Protein AF-A0A8H7G7Z8-F1 (afdb_monomer)

Secondary structure (DSSP, 8-state):
-PPP-TTS--S-TTS-S---HHIIIII-GGGGGGHHHHHHH-TT--HHHHHHSHHHHHHHHHHHHHH-TTSTTSSPPPPPPPPPGGGS--------------

Structure (mmCIF, N/CA/C/O backbone):
data_AF-A0A8H7G7Z8-F1
#
_entry.id   AF-A0A8H7G7Z8-F1
#
loop_
_atom_site.group_PDB
_atom_site.id
_atom_site.type_symbol
_atom_site.label_atom_id
_atom_site.label_alt_id
_atom_site.label_comp_id
_atom_site.label_asym_id
_atom_site.label_entity_id
_atom_site.label_seq_id
_atom_site.pdbx_PDB_ins_code
_atom_site.Cartn_x
_atom_site.Cartn_y
_atom_site.Cartn_z
_atom_site.occupancy
_atom_site.B_iso_or_equiv
_atom_site.auth_seq_id
_atom_site.auth_comp_id
_atom_site.auth_asym_id
_atom_site.auth_atom_id
_atom_site.pdbx_PDB_mod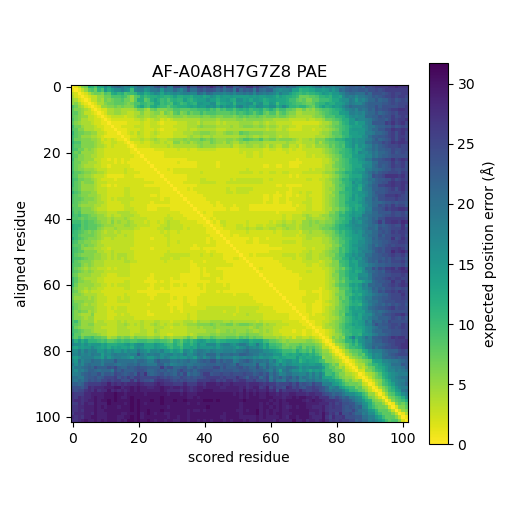el_num
ATOM 1 N N . MET A 1 1 ? 22.554 -2.781 0.504 1.00 48.03 1 MET A N 1
ATOM 2 C CA . MET A 1 1 ? 21.320 -2.039 0.142 1.00 48.03 1 MET A CA 1
ATOM 3 C C . MET A 1 1 ? 21.047 -2.262 -1.338 1.00 48.03 1 MET A C 1
ATOM 5 O O . MET A 1 1 ? 22.023 -2.423 -2.061 1.00 48.03 1 MET A O 1
ATOM 9 N N . PRO A 1 2 ? 19.788 -2.336 -1.803 1.00 62.31 2 PRO A N 1
ATOM 10 C CA . PRO A 1 2 ? 19.521 -2.466 -3.234 1.00 62.31 2 PRO A CA 1
ATOM 11 C C . PRO A 1 2 ? 20.020 -1.214 -3.969 1.00 62.31 2 PRO A C 1
ATOM 13 O O . PRO A 1 2 ? 19.723 -0.096 -3.555 1.00 62.31 2 PRO A O 1
ATOM 16 N N . GLN A 1 3 ? 20.807 -1.412 -5.025 1.00 78.56 3 GLN A N 1
ATOM 17 C CA . GLN A 1 3 ? 21.314 -0.338 -5.877 1.00 78.56 3 GLN A CA 1
ATOM 18 C C . GLN A 1 3 ? 20.281 -0.019 -6.961 1.00 78.56 3 GLN A C 1
ATOM 20 O O . GLN A 1 3 ? 19.685 -0.934 -7.531 1.00 78.56 3 GLN A O 1
ATOM 25 N N . PHE A 1 4 ? 20.044 1.270 -7.213 1.00 79.25 4 PHE A N 1
ATOM 26 C CA . PHE A 1 4 ? 19.173 1.713 -8.300 1.00 79.25 4 PHE A CA 1
ATOM 27 C C . PHE A 1 4 ? 19.826 1.391 -9.650 1.00 79.25 4 PHE A C 1
ATOM 29 O O . PHE A 1 4 ? 20.990 1.736 -9.863 1.00 79.25 4 PHE A O 1
ATOM 36 N N . VAL A 1 5 ? 19.082 0.738 -10.544 1.00 83.62 5 VAL A N 1
ATOM 37 C CA . VAL A 1 5 ? 19.517 0.389 -11.903 1.00 83.62 5 VAL A CA 1
ATOM 38 C C . VAL A 1 5 ? 18.610 1.140 -12.888 1.00 83.62 5 VAL A C 1
ATOM 40 O O . VAL A 1 5 ? 17.432 0.802 -12.973 1.00 83.62 5 VAL A O 1
ATOM 43 N N . PRO A 1 6 ? 19.109 2.164 -13.608 1.00 83.00 6 PRO A N 1
ATOM 44 C CA . PRO A 1 6 ? 18.281 3.014 -14.473 1.00 83.00 6 PRO A CA 1
ATOM 45 C C . PRO A 1 6 ? 17.534 2.272 -15.590 1.00 83.00 6 PRO A C 1
ATOM 47 O O . PRO A 1 6 ? 16.441 2.685 -15.961 1.00 83.00 6 PRO A O 1
ATOM 50 N N . ASP A 1 7 ? 18.112 1.185 -16.105 1.00 85.69 7 ASP A N 1
ATOM 51 C CA . ASP A 1 7 ? 17.522 0.339 -17.152 1.00 85.69 7 ASP A CA 1
ATOM 52 C C . ASP A 1 7 ? 16.554 -0.731 -16.608 1.00 85.69 7 ASP A C 1
ATOM 54 O O . ASP A 1 7 ? 16.009 -1.527 -17.375 1.00 85.69 7 ASP A O 1
ATOM 58 N N . GLU A 1 8 ? 16.343 -0.802 -15.288 1.00 84.31 8 GLU A N 1
ATOM 59 C CA . GLU A 1 8 ? 15.377 -1.736 -14.706 1.00 84.31 8 GLU A CA 1
ATOM 60 C C . GLU A 1 8 ? 13.953 -1.306 -15.079 1.00 84.31 8 GLU A C 1
ATOM 62 O O . GLU A 1 8 ? 13.583 -0.134 -14.997 1.00 84.31 8 GLU A O 1
ATOM 67 N N . ASN A 1 9 ? 13.150 -2.272 -15.525 1.00 84.56 9 ASN A N 1
ATOM 68 C CA . ASN A 1 9 ? 11.794 -2.006 -15.978 1.00 84.56 9 ASN A CA 1
ATOM 69 C C . ASN A 1 9 ? 10.926 -1.510 -14.795 1.00 84.56 9 ASN A C 1
ATOM 71 O O . ASN A 1 9 ? 10.856 -2.154 -13.746 1.00 84.56 9 ASN A O 1
ATOM 75 N N . VAL A 1 10 ? 10.276 -0.356 -14.981 1.00 85.50 10 VAL A N 1
ATOM 76 C CA . VAL A 1 10 ? 9.417 0.317 -13.988 1.00 85.50 10 VAL A CA 1
ATOM 77 C C . VAL A 1 10 ? 7.947 -0.121 -14.035 1.00 85.50 10 VAL A C 1
ATOM 79 O O . VAL A 1 10 ? 7.169 0.216 -13.133 1.00 85.50 10 VAL A O 1
ATOM 82 N N . ASP A 1 11 ? 7.575 -0.881 -15.062 1.00 90.31 11 ASP A N 1
ATOM 83 C CA . ASP A 1 11 ? 6.259 -1.466 -15.252 1.00 90.31 11 ASP A CA 1
ATOM 84 C C . ASP A 1 11 ? 5.930 -2.400 -14.084 1.00 90.31 11 ASP A C 1
ATOM 86 O O . ASP A 1 11 ? 6.771 -3.078 -13.478 1.00 90.31 11 ASP A O 1
ATOM 90 N N . CYS A 1 12 ? 4.650 -2.468 -13.750 1.00 90.75 12 CYS A N 1
ATOM 91 C CA . CYS A 1 12 ? 4.153 -3.491 -12.862 1.00 90.75 12 CYS A CA 1
ATOM 92 C C . CYS A 1 12 ? 4.107 -4.834 -13.600 1.00 90.75 12 CYS A C 1
ATOM 94 O O . CYS A 1 12 ? 3.550 -4.909 -14.694 1.00 90.75 12 CYS A O 1
ATOM 96 N N . PRO A 1 13 ? 4.523 -5.945 -12.969 1.00 90.31 13 PRO A N 1
ATOM 97 C CA . PRO A 1 13 ? 4.346 -7.285 -13.533 1.00 90.31 13 PRO A CA 1
ATOM 98 C C . PRO A 1 13 ? 2.890 -7.676 -13.828 1.00 90.31 13 PRO A C 1
ATOM 100 O O . PRO A 1 13 ? 2.653 -8.700 -14.461 1.00 90.31 13 PRO A O 1
ATOM 103 N N . CYS A 1 14 ? 1.906 -6.898 -13.362 1.00 92.12 14 CYS A N 1
ATOM 104 C CA . CYS A 1 14 ? 0.507 -7.074 -13.747 1.00 92.12 14 CYS A CA 1
ATOM 105 C C . CYS A 1 14 ? 0.149 -6.469 -15.122 1.00 92.12 14 CYS A C 1
ATOM 107 O O . CYS A 1 14 ? -0.972 -6.675 -15.579 1.00 92.12 14 CYS A O 1
ATOM 109 N N . GLY A 1 15 ? 1.076 -5.757 -15.774 1.00 92.19 15 GLY A N 1
ATOM 110 C CA . GLY A 1 15 ? 0.903 -5.124 -17.086 1.00 92.19 15 GLY A CA 1
ATOM 111 C C . GLY A 1 15 ? 0.688 -3.606 -17.056 1.00 92.19 15 GLY A C 1
ATOM 112 O O . GLY A 1 15 ? 0.594 -3.000 -18.117 1.00 92.19 15 GLY A O 1
ATOM 113 N N . GLU A 1 16 ? 0.610 -2.989 -15.875 1.00 93.06 16 GLU A N 1
ATOM 114 C CA . GLU A 1 16 ? 0.527 -1.528 -15.734 1.00 93.06 16 GLU A CA 1
ATOM 115 C C . GLU A 1 16 ? 1.885 -0.869 -16.004 1.00 93.06 16 GLU A C 1
ATOM 117 O O . GLU A 1 16 ? 2.906 -1.387 -15.564 1.00 93.06 16 GLU A O 1
ATOM 122 N N . ALA A 1 17 ? 1.913 0.297 -16.651 1.00 90.88 17 ALA A N 1
ATOM 123 C CA . ALA A 1 17 ? 3.170 0.952 -17.040 1.00 90.88 17 ALA A CA 1
ATOM 124 C C . ALA A 1 17 ? 3.987 1.501 -15.854 1.00 90.88 17 ALA A C 1
ATOM 126 O O . ALA A 1 17 ? 5.181 1.749 -15.969 1.00 90.88 17 ALA A O 1
ATOM 127 N N . LEU A 1 18 ? 3.353 1.744 -14.703 1.00 88.25 18 LEU A N 1
ATOM 128 C CA . LEU A 1 18 ? 4.036 2.279 -13.526 1.00 88.25 18 LEU A CA 1
ATOM 129 C C . LEU A 1 18 ? 3.512 1.654 -12.239 1.00 88.25 18 LEU A C 1
ATOM 131 O O . LEU A 1 18 ? 2.310 1.618 -11.972 1.00 88.25 18 LEU A O 1
ATOM 135 N N . GLN A 1 19 ? 4.439 1.255 -11.373 1.00 88.06 19 GLN A N 1
ATOM 136 C CA . GLN A 1 19 ? 4.133 0.828 -10.009 1.00 88.06 19 GLN A CA 1
ATOM 137 C C . GLN A 1 19 ? 3.920 2.035 -9.083 1.00 88.06 19 GLN A C 1
ATOM 139 O O . GLN A 1 19 ? 4.761 2.366 -8.246 1.00 88.06 19 GLN A O 1
ATOM 144 N N . THR A 1 20 ? 2.786 2.721 -9.223 1.00 92.88 20 THR A N 1
ATOM 145 C CA . THR A 1 20 ? 2.427 3.820 -8.314 1.00 92.88 20 THR A CA 1
ATOM 146 C C . THR A 1 20 ? 1.873 3.286 -6.993 1.00 92.88 20 THR A C 1
ATOM 148 O O . THR A 1 20 ? 1.325 2.186 -6.920 1.00 92.88 20 THR A O 1
ATOM 151 N N . ARG A 1 21 ? 1.968 4.082 -5.921 1.00 94.56 21 ARG A N 1
ATOM 152 C CA . ARG A 1 21 ? 1.384 3.706 -4.623 1.00 94.56 21 ARG A CA 1
ATOM 153 C C . ARG A 1 21 ? -0.125 3.472 -4.715 1.00 94.56 21 ARG A C 1
ATOM 155 O O . ARG A 1 21 ? -0.627 2.551 -4.086 1.00 94.56 21 ARG A O 1
ATOM 162 N N . GLU A 1 22 ? -0.820 4.299 -5.487 1.00 95.12 22 GLU A N 1
ATOM 163 C CA . GLU A 1 22 ? -2.256 4.164 -5.729 1.00 95.12 22 GLU A CA 1
ATOM 164 C C . GLU A 1 22 ? -2.570 2.847 -6.433 1.00 95.12 22 GLU A C 1
ATOM 166 O O . GLU A 1 22 ? -3.315 2.040 -5.888 1.00 95.12 22 GLU A O 1
ATOM 171 N N . HIS A 1 23 ? -1.886 2.559 -7.544 1.00 95.75 23 HIS A N 1
ATOM 172 C CA . HIS A 1 23 ? -2.051 1.298 -8.254 1.00 95.75 23 HIS A CA 1
ATOM 173 C C . HIS A 1 23 ? -1.811 0.097 -7.330 1.00 95.75 23 HIS A C 1
ATOM 175 O O . HIS A 1 23 ? -2.653 -0.789 -7.230 1.00 95.75 23 HIS A O 1
ATOM 181 N N . ILE A 1 24 ? -0.680 0.057 -6.620 1.00 96.00 24 ILE A N 1
ATOM 182 C CA . ILE A 1 24 ? -0.290 -1.098 -5.797 1.00 96.00 24 ILE A CA 1
ATOM 183 C C . ILE A 1 24 ? -1.290 -1.361 -4.662 1.00 96.00 24 ILE A C 1
ATOM 185 O O . ILE A 1 24 ? -1.603 -2.523 -4.390 1.00 96.00 24 ILE A O 1
ATOM 189 N N . LEU A 1 25 ? -1.800 -0.307 -4.016 1.00 96.31 25 LEU A N 1
ATOM 190 C CA . LEU A 1 25 ? -2.714 -0.429 -2.877 1.00 96.31 25 LEU A CA 1
ATOM 191 C C . LEU A 1 25 ? -4.176 -0.638 -3.307 1.00 96.31 25 LEU A C 1
ATOM 193 O O . LEU A 1 25 ? -4.880 -1.443 -2.692 1.00 96.31 25 LEU A O 1
ATOM 197 N N . CYS A 1 26 ? -4.627 0.038 -4.366 1.00 95.81 26 CYS A N 1
ATOM 198 C CA . CYS A 1 26 ? -6.045 0.121 -4.720 1.00 95.81 26 CYS A CA 1
ATOM 199 C C . CYS A 1 26 ? -6.447 -0.795 -5.882 1.00 95.81 26 CYS A C 1
ATOM 201 O O . CYS A 1 26 ? -7.536 -1.370 -5.838 1.00 95.81 26 CYS A O 1
ATOM 2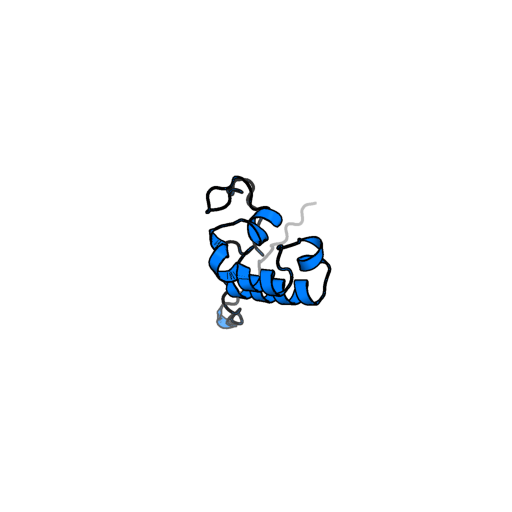03 N N . ASP A 1 27 ? -5.567 -1.011 -6.869 1.00 95.25 27 ASP A N 1
ATOM 204 C CA . ASP A 1 27 ? -5.971 -1.543 -8.183 1.00 95.25 27 ASP A CA 1
ATOM 205 C C . ASP A 1 27 ? -5.259 -2.838 -8.576 1.00 95.25 27 ASP A C 1
ATOM 207 O O . ASP A 1 27 ? -5.895 -3.771 -9.072 1.00 95.25 27 ASP A O 1
ATOM 211 N N . CYS A 1 28 ? -3.976 -2.975 -8.241 1.00 96.50 28 CYS A N 1
ATOM 212 C CA . CYS A 1 28 ? -3.083 -4.025 -8.717 1.00 96.50 28 CYS A CA 1
ATOM 213 C C . CYS A 1 28 ? -3.637 -5.443 -8.466 1.00 96.50 28 CYS A C 1
ATOM 215 O O . CYS A 1 28 ? -3.707 -5.879 -7.306 1.00 96.50 28 CYS A O 1
ATOM 217 N N . PRO A 1 29 ? -3.985 -6.207 -9.523 1.00 96.25 29 PRO A N 1
ATOM 218 C CA . PRO A 1 29 ? -4.564 -7.547 -9.390 1.00 96.25 29 PRO A CA 1
ATOM 219 C C . PRO A 1 29 ? -3.667 -8.516 -8.622 1.00 96.25 29 PRO A C 1
ATOM 221 O O . PRO A 1 29 ? -4.151 -9.391 -7.909 1.00 96.25 29 PRO A O 1
ATOM 224 N N . ARG A 1 30 ? -2.347 -8.319 -8.710 1.00 95.06 30 ARG A N 1
ATOM 225 C CA . ARG A 1 30 ? -1.341 -9.127 -8.015 1.00 95.06 30 ARG A CA 1
ATOM 226 C C . ARG A 1 30 ? -1.537 -9.144 -6.496 1.00 95.06 30 ARG A C 1
ATOM 228 O O . ARG A 1 30 ? -1.263 -10.155 -5.856 1.00 95.06 30 ARG A O 1
ATOM 235 N N . TYR A 1 31 ? -2.023 -8.043 -5.925 1.00 95.94 31 TYR A N 1
ATOM 236 C CA . TYR A 1 31 ? -2.205 -7.889 -4.480 1.00 95.94 31 TYR A CA 1
ATOM 237 C C . TYR A 1 31 ? -3.672 -7.950 -4.041 1.00 95.94 31 TYR A C 1
ATOM 239 O O . TYR A 1 31 ? -3.963 -7.828 -2.851 1.00 95.94 31 TYR A O 1
ATOM 247 N N . GLN A 1 32 ? -4.594 -8.215 -4.973 1.00 96.12 32 GLN A N 1
ATOM 248 C CA . GLN A 1 32 ? -6.022 -8.381 -4.699 1.00 96.12 32 GLN A CA 1
ATOM 249 C C . GLN A 1 32 ? -6.328 -9.372 -3.555 1.00 96.12 32 GLN A C 1
ATOM 251 O O . GLN A 1 32 ? -7.161 -9.018 -2.717 1.00 96.12 32 GLN A O 1
ATOM 256 N N . PRO A 1 33 ? -5.630 -10.521 -3.404 1.00 96.75 33 PRO A N 1
ATOM 257 C CA . PRO A 1 33 ? -5.903 -11.456 -2.306 1.00 96.75 33 PRO A CA 1
ATOM 258 C C . PRO A 1 33 ? -5.709 -10.859 -0.904 1.00 96.75 33 PRO A C 1
ATOM 260 O O . PRO A 1 33 ? -6.359 -11.284 0.047 1.00 96.75 33 PRO A O 1
ATOM 263 N N . HIS A 1 34 ? -4.849 -9.846 -0.770 1.00 97.12 34 HIS A N 1
ATOM 264 C CA . HIS A 1 34 ? -4.493 -9.218 0.506 1.00 97.12 34 HIS A CA 1
ATOM 265 C C . HIS A 1 34 ? -5.207 -7.879 0.726 1.00 97.12 34 HIS A C 1
ATOM 267 O O . HIS A 1 34 ? -5.136 -7.310 1.810 1.00 97.12 34 HIS A O 1
ATOM 273 N N . ARG A 1 35 ? -5.923 -7.366 -0.284 1.00 96.69 35 ARG A N 1
ATOM 274 C CA . ARG A 1 35 ? -6.547 -6.034 -0.252 1.00 96.69 35 ARG A CA 1
ATOM 275 C C . ARG A 1 35 ? -7.628 -5.896 0.822 1.00 96.69 35 ARG A C 1
ATOM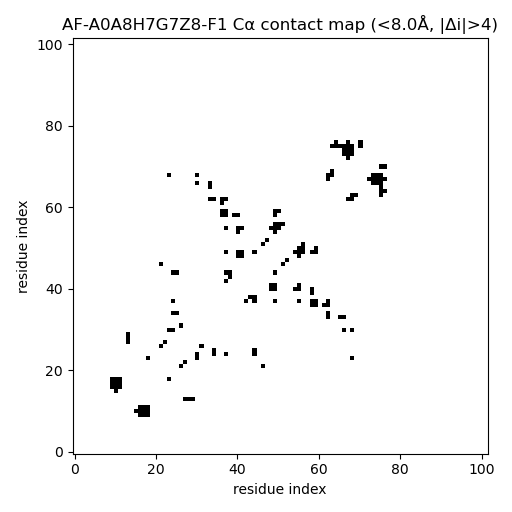 277 O O . ARG A 1 35 ? -7.883 -4.787 1.282 1.00 96.69 35 ARG A O 1
ATOM 284 N N . HIS A 1 36 ? -8.216 -7.011 1.256 1.00 97.56 36 HIS A N 1
ATOM 285 C CA . HIS A 1 36 ? -9.200 -7.023 2.337 1.00 97.56 36 HIS A CA 1
ATOM 286 C C . HIS A 1 36 ? -8.657 -6.390 3.633 1.00 97.56 36 HIS A C 1
ATOM 288 O O . HIS A 1 36 ? -9.380 -5.640 4.282 1.00 97.56 36 HIS A O 1
ATOM 294 N N . ILE A 1 37 ? -7.361 -6.577 3.922 1.00 98.19 37 ILE A N 1
ATOM 295 C CA . ILE A 1 37 ? -6.658 -5.983 5.073 1.00 98.19 37 ILE A CA 1
ATOM 296 C C . ILE A 1 37 ? -6.770 -4.450 5.045 1.00 98.19 37 ILE A C 1
ATOM 298 O O . ILE A 1 37 ? -7.088 -3.814 6.047 1.00 98.19 37 ILE A O 1
ATOM 302 N N . LEU A 1 38 ? -6.564 -3.844 3.871 1.00 97.56 38 LEU A N 1
ATOM 303 C CA . LEU A 1 38 ? -6.696 -2.397 3.694 1.00 97.56 38 LEU A CA 1
ATOM 304 C C . LEU A 1 38 ? -8.164 -1.957 3.756 1.00 97.56 38 LEU A C 1
ATOM 306 O O . LEU A 1 38 ? -8.462 -0.918 4.346 1.00 97.56 38 LEU A O 1
ATOM 310 N N . SER A 1 39 ? -9.082 -2.754 3.195 1.00 95.88 39 SER A N 1
ATOM 311 C CA . SER A 1 39 ? -10.514 -2.427 3.197 1.00 95.88 39 SER A CA 1
ATOM 312 C C . SER A 1 39 ? -11.152 -2.468 4.589 1.00 95.88 39 SER A C 1
ATOM 314 O O . SER A 1 39 ? -12.106 -1.736 4.849 1.00 95.88 39 SER A O 1
ATOM 316 N N . ASP A 1 40 ? -10.596 -3.266 5.505 1.00 95.25 40 ASP A N 1
ATOM 317 C CA . ASP A 1 40 ? -11.017 -3.297 6.908 1.00 95.25 40 ASP A CA 1
ATOM 318 C C . ASP A 1 40 ? -10.664 -1.990 7.633 1.00 95.25 40 ASP A C 1
ATOM 320 O O . ASP A 1 40 ? -11.383 -1.554 8.542 1.00 95.25 40 ASP A O 1
ATOM 324 N N . ALA A 1 41 ? -9.578 -1.328 7.217 1.00 95.31 41 ALA A N 1
ATOM 325 C CA . ALA A 1 41 ? -9.214 0.002 7.688 1.00 95.31 41 ALA A CA 1
ATOM 326 C C . ALA A 1 41 ? -10.028 1.104 7.005 1.00 95.31 41 ALA A C 1
ATOM 328 O O . ALA A 1 41 ? -10.631 1.896 7.727 1.00 95.31 41 ALA A O 1
ATOM 329 N N . SER A 1 42 ? -10.075 1.105 5.668 1.00 95.94 42 SER A N 1
ATOM 330 C CA . SER A 1 42 ? -10.793 2.067 4.823 1.00 95.94 42 SER A CA 1
ATOM 331 C C . SER A 1 42 ? -11.529 1.335 3.704 1.00 95.94 42 SER A C 1
ATOM 333 O O . SER A 1 42 ? -10.910 0.851 2.756 1.00 95.94 42 SER A O 1
ATOM 335 N N . ARG A 1 43 ? -12.861 1.271 3.784 1.00 94.31 43 ARG A N 1
ATOM 336 C CA . ARG A 1 43 ? -13.689 0.472 2.862 1.00 94.31 43 ARG A CA 1
ATOM 337 C C . ARG A 1 43 ? -13.545 0.884 1.396 1.00 94.31 43 ARG A C 1
ATOM 339 O O . ARG A 1 43 ? -13.589 0.022 0.523 1.00 94.31 43 ARG A O 1
ATOM 346 N N . ASP A 1 44 ? -13.330 2.173 1.157 1.00 94.56 44 ASP A N 1
ATOM 347 C CA . ASP A 1 44 ? -13.160 2.751 -0.180 1.00 94.56 44 ASP A CA 1
ATOM 348 C C . ASP A 1 44 ? -11.682 2.831 -0.603 1.00 94.56 44 ASP A C 1
ATOM 350 O O . ASP A 1 44 ? -11.363 3.422 -1.630 1.00 94.56 44 ASP A O 1
ATOM 354 N N . LEU A 1 45 ? -10.773 2.252 0.194 1.00 95.62 45 LEU A N 1
ATOM 355 C CA . LEU A 1 45 ? -9.323 2.264 -0.023 1.00 95.62 45 LEU A CA 1
ATOM 356 C C . LEU A 1 45 ? -8.752 3.681 -0.179 1.00 95.62 45 LEU A C 1
ATOM 358 O O . LEU A 1 45 ? -7.840 3.940 -0.964 1.00 95.62 45 LEU A O 1
ATOM 362 N N . SER A 1 46 ? -9.286 4.616 0.605 1.00 96.31 46 SER A N 1
ATOM 363 C CA . SER A 1 46 ? -8.874 6.015 0.583 1.00 96.31 46 SER A CA 1
ATOM 364 C C . SER A 1 46 ? -7.416 6.146 1.026 1.00 96.31 46 SER A C 1
ATOM 366 O O . SER A 1 46 ? -7.083 5.901 2.187 1.00 96.31 46 SER A O 1
ATOM 368 N N . LEU A 1 47 ? -6.531 6.577 0.121 1.00 96.31 47 LEU A N 1
ATOM 369 C CA . LEU A 1 47 ? -5.116 6.802 0.442 1.00 96.31 47 LEU A CA 1
ATOM 370 C C . LEU A 1 47 ? -4.913 7.766 1.625 1.00 96.31 47 LEU A C 1
ATOM 372 O O . LEU A 1 47 ? -4.093 7.448 2.487 1.00 96.31 47 LEU A O 1
ATOM 376 N N . PRO A 1 48 ? -5.632 8.903 1.734 1.00 97.06 48 PRO A N 1
ATOM 377 C CA . PRO A 1 48 ? -5.552 9.752 2.920 1.00 97.06 48 PRO A CA 1
ATOM 378 C C . PRO A 1 48 ? -5.892 9.026 4.225 1.00 97.06 48 PRO A C 1
ATOM 380 O O . PRO A 1 48 ? -5.289 9.314 5.253 1.00 97.06 48 PRO A O 1
ATOM 383 N N . GLU A 1 49 ? -6.829 8.079 4.206 1.00 97.06 49 GLU A N 1
ATOM 384 C CA . GLU A 1 49 ? -7.226 7.338 5.404 1.00 97.06 49 GLU A CA 1
ATOM 385 C C . GLU A 1 49 ? -6.223 6.230 5.741 1.00 97.06 49 GLU A C 1
ATOM 387 O O . GLU A 1 49 ? -5.773 6.131 6.886 1.00 97.06 49 GLU A O 1
ATOM 392 N N . ILE A 1 50 ? -5.814 5.448 4.734 1.00 97.62 50 ILE A N 1
ATOM 393 C CA . ILE A 1 50 ? -4.817 4.376 4.870 1.00 97.62 50 ILE A CA 1
ATOM 394 C C . ILE A 1 50 ? -3.481 4.948 5.361 1.00 97.62 50 ILE A C 1
ATOM 396 O O . ILE A 1 50 ? -2.830 4.365 6.218 1.00 97.62 50 ILE A O 1
ATOM 400 N N . LEU A 1 51 ? -3.066 6.103 4.842 1.00 96.44 51 LEU A N 1
ATOM 401 C CA . LEU A 1 51 ? -1.746 6.672 5.124 1.00 96.44 51 LEU A CA 1
ATOM 402 C C . LEU A 1 51 ? -1.758 7.730 6.228 1.00 96.44 51 LEU A C 1
ATOM 404 O O . LEU A 1 51 ? -0.702 8.054 6.766 1.00 96.44 51 LEU A O 1
ATOM 408 N N . GLY A 1 52 ? -2.923 8.298 6.539 1.00 96.31 52 GLY A N 1
ATOM 409 C CA . GLY A 1 52 ? -3.063 9.409 7.480 1.00 96.31 52 GLY A CA 1
ATOM 410 C C . G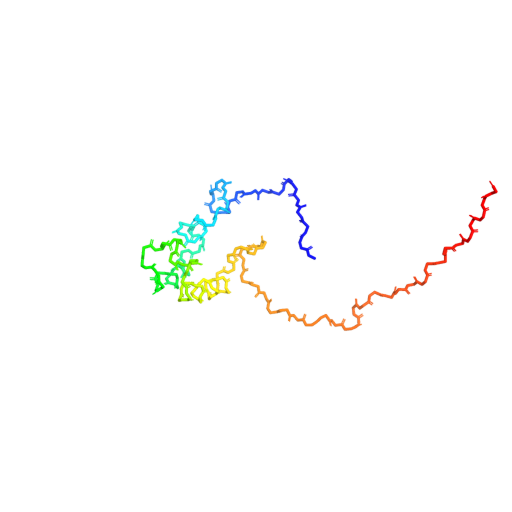LY A 1 52 ? -3.634 9.024 8.841 1.00 96.31 52 GLY A C 1
ATOM 411 O O . GLY A 1 52 ? -3.621 9.849 9.751 1.00 96.31 52 GLY A O 1
ATOM 412 N N . THR A 1 53 ? -4.129 7.795 9.015 1.00 97.62 53 THR A N 1
ATOM 413 C CA . THR A 1 53 ? -4.703 7.339 10.290 1.00 97.62 53 THR A CA 1
ATOM 414 C C . THR A 1 53 ? -3.878 6.220 10.909 1.00 97.62 53 THR A C 1
ATOM 416 O O . THR A 1 53 ? -3.275 5.412 10.209 1.00 97.62 53 THR A O 1
ATOM 419 N N . LYS A 1 54 ? -3.889 6.123 12.244 1.00 97.94 54 LYS A N 1
ATOM 420 C CA . LYS A 1 54 ? -3.198 5.039 12.958 1.00 97.94 54 LYS A CA 1
ATOM 421 C C . LYS A 1 54 ? -3.691 3.656 12.510 1.00 97.94 54 LYS A C 1
ATOM 423 O O . LYS A 1 54 ? -2.877 2.798 12.196 1.00 97.94 54 LYS A O 1
ATOM 428 N N . LYS A 1 55 ? -5.014 3.480 12.424 1.00 97.56 55 LYS A N 1
ATOM 429 C CA . LYS A 1 55 ? -5.649 2.239 11.956 1.00 97.56 55 LYS A CA 1
ATOM 430 C C . LYS A 1 55 ? -5.227 1.896 10.522 1.00 97.56 55 LYS A C 1
ATOM 432 O O . LYS A 1 55 ? -4.916 0.747 10.234 1.00 97.56 55 LYS A O 1
ATOM 437 N N . GLY A 1 56 ? -5.196 2.895 9.639 1.00 97.94 56 GLY A N 1
ATOM 438 C CA . GLY A 1 56 ? -4.731 2.741 8.263 1.00 97.94 56 GLY A CA 1
ATOM 439 C C . GLY A 1 56 ? -3.271 2.302 8.179 1.00 97.94 56 GLY A C 1
ATOM 440 O O . GLY A 1 56 ? -2.961 1.370 7.446 1.00 97.94 56 GLY A O 1
ATOM 441 N N . ILE A 1 57 ? -2.392 2.919 8.972 1.00 98.12 57 ILE A N 1
ATOM 442 C CA . ILE A 1 57 ? -0.961 2.589 9.005 1.00 98.12 57 ILE A CA 1
ATOM 443 C C . ILE A 1 57 ? -0.734 1.169 9.537 1.00 98.12 57 ILE A C 1
ATOM 445 O O . ILE A 1 57 ? 0.088 0.440 8.988 1.00 98.12 57 ILE A O 1
ATOM 449 N N . GLU A 1 58 ? -1.468 0.758 10.574 1.00 98.38 58 GLU A N 1
ATOM 450 C CA . GLU A 1 58 ? -1.414 -0.611 11.105 1.00 98.38 58 GLU A CA 1
ATOM 451 C C . GLU A 1 58 ? -1.840 -1.638 10.043 1.00 98.38 58 GLU A C 1
ATOM 453 O O . GLU A 1 58 ? -1.108 -2.594 9.789 1.00 98.38 58 GLU A O 1
ATOM 458 N N . ALA A 1 59 ? -2.956 -1.392 9.349 1.00 98.12 59 ALA A N 1
ATOM 459 C CA . ALA A 1 59 ? -3.412 -2.243 8.250 1.00 98.12 59 ALA A CA 1
ATOM 460 C C . ALA A 1 59 ? -2.451 -2.237 7.052 1.00 98.12 59 ALA A C 1
ATOM 462 O O . ALA A 1 59 ? -2.226 -3.275 6.431 1.00 98.12 59 ALA A O 1
ATOM 463 N N . LEU A 1 60 ? -1.846 -1.089 6.730 1.00 98.06 60 LEU A N 1
ATOM 464 C CA . LEU A 1 60 ? -0.823 -1.008 5.693 1.00 98.06 60 LEU A CA 1
ATOM 465 C C . LEU A 1 60 ? 0.382 -1.871 6.057 1.00 98.06 60 LEU A C 1
ATOM 467 O O . LEU A 1 60 ? 0.875 -2.597 5.201 1.00 98.06 60 LEU A O 1
ATOM 471 N N . ASN A 1 61 ? 0.841 -1.824 7.307 1.00 97.56 61 ASN A N 1
ATOM 472 C CA . ASN A 1 61 ? 1.962 -2.647 7.744 1.00 97.56 61 ASN A CA 1
ATOM 473 C C . ASN A 1 61 ? 1.656 -4.146 7.574 1.00 97.56 61 ASN A C 1
ATOM 475 O O . ASN A 1 61 ? 2.426 -4.861 6.935 1.00 97.56 61 ASN A O 1
ATOM 479 N N . GLU A 1 62 ? 0.490 -4.602 8.040 1.00 97.81 62 GLU A N 1
ATOM 480 C CA . GLU A 1 62 ? 0.059 -5.995 7.863 1.00 97.81 62 GLU A CA 1
ATOM 481 C C . GLU A 1 62 ? -0.065 -6.379 6.377 1.00 97.81 62 GLU A C 1
ATOM 483 O O . GLU A 1 62 ? 0.398 -7.443 5.955 1.00 97.81 62 GLU A O 1
ATOM 488 N N . PHE A 1 63 ? -0.625 -5.491 5.548 1.00 97.69 63 PHE A N 1
ATOM 489 C CA . PHE A 1 63 ? -0.700 -5.693 4.104 1.00 97.69 63 PHE A CA 1
ATOM 490 C C . PHE A 1 63 ? 0.690 -5.870 3.486 1.00 97.69 63 PHE A C 1
ATOM 492 O O . PHE A 1 63 ? 0.881 -6.794 2.694 1.00 97.69 63 PHE A O 1
ATOM 499 N N . LEU A 1 64 ? 1.669 -5.028 3.833 1.00 96.19 64 LEU A N 1
ATOM 500 C CA . LEU A 1 64 ? 3.036 -5.115 3.306 1.00 96.19 64 LEU A CA 1
ATOM 501 C C . LEU A 1 64 ? 3.719 -6.427 3.710 1.00 96.19 64 LEU A C 1
ATOM 503 O O . LEU A 1 64 ? 4.344 -7.074 2.867 1.00 96.19 64 LEU A O 1
ATOM 507 N N . GLU A 1 65 ? 3.558 -6.850 4.965 1.00 95.69 65 GLU A N 1
ATOM 508 C CA . GLU A 1 65 ? 4.120 -8.106 5.470 1.00 95.69 65 GLU A CA 1
ATOM 509 C C . GLU A 1 65 ? 3.558 -9.329 4.738 1.00 95.69 65 GLU A C 1
ATOM 511 O O . GLU A 1 65 ? 4.314 -10.219 4.344 1.00 95.69 65 GLU A O 1
ATOM 516 N N . LYS A 1 66 ? 2.237 -9.372 4.524 1.00 96.12 66 LYS A N 1
ATOM 517 C CA . LYS A 1 66 ? 1.562 -10.525 3.909 1.00 96.12 66 LYS A CA 1
ATOM 518 C C . LYS A 1 66 ? 1.688 -10.556 2.391 1.00 96.12 66 LYS A C 1
ATOM 520 O O . LYS A 1 66 ? 1.861 -11.625 1.815 1.00 96.12 66 LYS A O 1
ATOM 525 N N . SER A 1 67 ? 1.589 -9.398 1.744 1.00 95.50 67 SER A N 1
ATOM 526 C CA . SER A 1 67 ? 1.571 -9.300 0.282 1.00 95.50 67 SER A CA 1
ATOM 527 C C . SER A 1 67 ? 2.968 -9.251 -0.334 1.00 95.50 67 SER A C 1
ATOM 529 O O . SER A 1 67 ? 3.148 -9.657 -1.482 1.00 95.50 67 SER A O 1
ATOM 531 N N . GLY A 1 68 ? 3.959 -8.730 0.399 1.00 94.81 68 GLY A N 1
ATOM 532 C CA . GLY A 1 68 ? 5.262 -8.406 -0.169 1.00 94.81 68 GLY A CA 1
ATOM 533 C C . GLY A 1 68 ? 5.230 -7.258 -1.177 1.00 94.81 68 GLY A C 1
ATOM 534 O O . GLY A 1 68 ? 6.144 -7.142 -1.990 1.00 94.81 68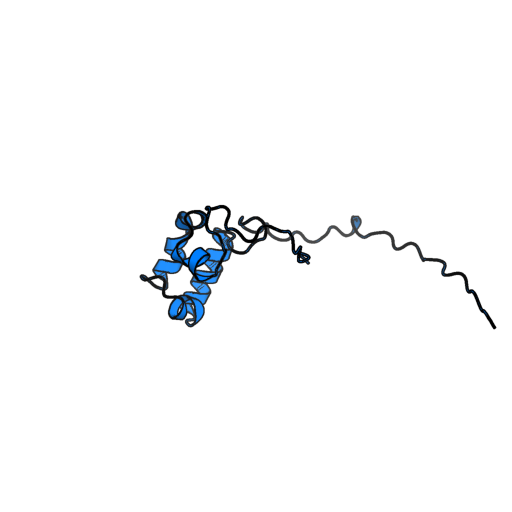 GLY A O 1
ATOM 535 N N . ALA A 1 69 ? 4.184 -6.429 -1.177 1.00 94.38 69 ALA A N 1
A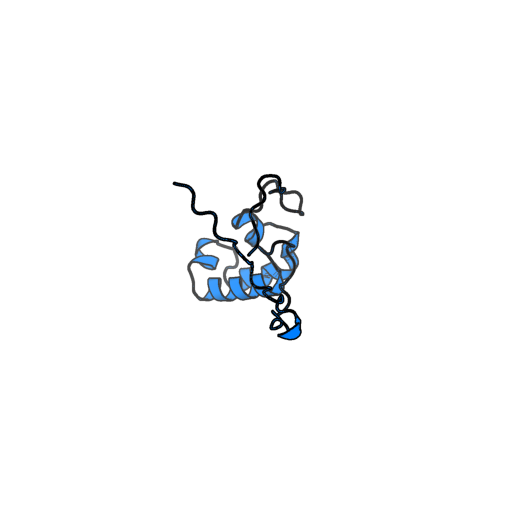TOM 536 C CA . ALA A 1 69 ? 4.153 -5.215 -1.982 1.00 94.38 69 ALA A CA 1
ATOM 537 C C . ALA A 1 69 ? 5.361 -4.313 -1.666 1.00 94.38 69 ALA A C 1
ATOM 539 O O . ALA A 1 69 ? 5.838 -4.261 -0.533 1.00 94.38 69 ALA A O 1
ATOM 540 N N . PHE A 1 70 ? 5.863 -3.614 -2.688 1.00 90.69 70 PHE A N 1
ATOM 541 C CA . PHE A 1 70 ? 7.058 -2.755 -2.632 1.00 90.69 70 PHE A CA 1
ATOM 542 C C . PHE A 1 70 ? 8.390 -3.458 -2.299 1.00 90.69 70 PHE A C 1
ATOM 544 O O . PHE A 1 70 ? 9.405 -2.784 -2.120 1.00 90.69 70 PHE A O 1
ATOM 551 N N . THR A 1 71 ? 8.448 -4.794 -2.251 1.00 90.31 71 THR A N 1
ATOM 552 C CA . THR A 1 71 ? 9.736 -5.506 -2.279 1.00 90.31 71 THR A CA 1
ATOM 553 C C . THR A 1 71 ? 10.248 -5.616 -3.714 1.00 90.31 71 THR A C 1
ATOM 555 O O . THR A 1 71 ? 9.465 -5.590 -4.661 1.00 90.31 71 THR A O 1
ATOM 558 N N . LYS A 1 72 ? 11.564 -5.801 -3.892 1.00 85.06 72 LYS A N 1
ATOM 559 C CA . LYS A 1 72 ? 12.175 -5.927 -5.229 1.00 85.06 72 LYS A CA 1
ATOM 560 C C . LYS A 1 72 ? 11.544 -7.047 -6.070 1.00 85.06 72 LYS A C 1
ATOM 562 O O . LYS A 1 72 ? 11.397 -6.913 -7.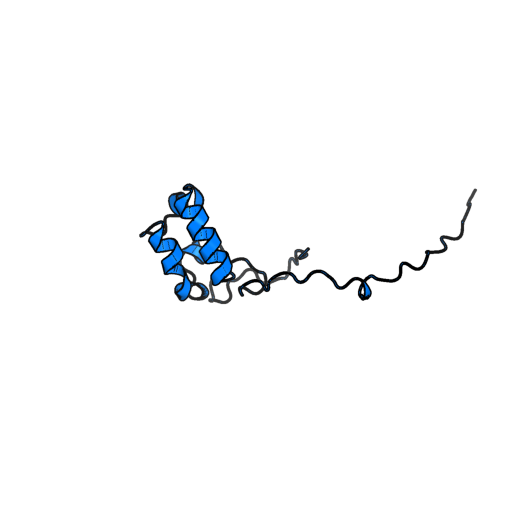276 1.00 85.06 72 LYS A O 1
ATOM 567 N N . THR A 1 73 ? 11.153 -8.148 -5.435 1.00 86.81 73 THR A N 1
ATOM 568 C CA . THR A 1 73 ? 10.539 -9.306 -6.101 1.00 86.81 73 THR A CA 1
ATOM 569 C C . THR A 1 73 ? 9.013 -9.267 -6.074 1.00 86.81 73 THR A C 1
ATOM 571 O O . THR A 1 73 ? 8.365 -10.056 -6.763 1.00 86.81 73 THR A O 1
ATOM 574 N N . GLY A 1 74 ? 8.415 -8.383 -5.272 1.00 88.81 74 GLY A N 1
ATOM 575 C CA . GLY A 1 74 ? 6.988 -8.360 -4.960 1.00 88.81 74 GLY A CA 1
ATOM 576 C C . GLY A 1 74 ? 6.503 -9.613 -4.216 1.00 88.81 74 GLY A C 1
ATOM 577 O O . GLY A 1 74 ? 5.355 -10.022 -4.398 1.00 88.81 74 GLY A O 1
ATOM 578 N N . THR A 1 75 ? 7.392 -10.270 -3.466 1.00 89.81 75 THR A N 1
ATOM 579 C CA . THR A 1 75 ? 7.084 -11.399 -2.573 1.00 89.81 75 THR A CA 1
ATOM 580 C C . THR A 1 75 ? 7.375 -11.014 -1.122 1.00 89.81 75 THR A C 1
ATOM 582 O O . THR A 1 75 ? 8.213 -10.129 -0.896 1.00 89.81 75 THR A O 1
ATOM 585 N N . PRO A 1 76 ? 6.714 -11.641 -0.129 1.00 92.88 76 PRO A N 1
ATOM 586 C CA . PRO A 1 76 ? 6.978 -11.377 1.283 1.00 92.88 76 PRO A CA 1
ATOM 587 C C . PRO A 1 76 ? 8.459 -11.529 1.616 1.00 92.88 76 PRO A C 1
ATOM 589 O O . PRO A 1 76 ? 9.138 -12.420 1.096 1.00 92.88 76 PRO A O 1
ATOM 592 N N . ARG A 1 77 ? 8.977 -10.644 2.473 1.00 83.94 77 ARG A N 1
ATOM 593 C CA . ARG A 1 77 ? 10.369 -10.750 2.915 1.00 83.94 77 ARG A CA 1
ATOM 594 C C . ARG A 1 77 ? 10.526 -12.004 3.765 1.00 83.94 77 ARG A C 1
ATOM 596 O O . ARG A 1 77 ? 9.723 -12.252 4.660 1.00 83.94 77 ARG A O 1
ATOM 603 N N . THR A 1 78 ? 11.601 -12.745 3.529 1.00 80.31 78 THR A N 1
ATOM 604 C CA . THR A 1 78 ? 12.047 -13.745 4.501 1.00 80.31 78 THR A CA 1
ATOM 605 C C . THR A 1 78 ? 12.555 -13.018 5.742 1.00 80.31 78 THR A C 1
ATOM 607 O O . THR A 1 78 ? 13.149 -11.940 5.632 1.00 80.31 78 THR A O 1
ATOM 610 N N . THR A 1 79 ? 12.302 -13.580 6.921 1.00 78.38 79 THR A N 1
ATOM 611 C CA . THR A 1 79 ? 12.890 -13.099 8.173 1.00 78.38 79 THR A CA 1
ATOM 612 C C . THR A 1 79 ? 14.406 -13.013 8.006 1.00 78.38 79 THR A C 1
ATOM 614 O O . THR A 1 79 ? 15.011 -14.019 7.628 1.00 78.38 79 THR A O 1
ATOM 617 N N . PRO A 1 80 ? 15.031 -11.847 8.251 1.00 68.81 80 PRO A N 1
ATOM 618 C CA . PRO A 1 80 ? 16.479 -11.735 8.194 1.00 68.81 80 PRO A CA 1
ATOM 619 C C . PRO A 1 80 ? 17.089 -12.748 9.161 1.00 68.81 80 PRO A C 1
ATOM 621 O O . PRO A 1 80 ? 16.847 -12.678 10.366 1.00 68.81 80 PRO A O 1
ATOM 624 N N . SER A 1 81 ? 17.848 -13.701 8.629 1.00 74.38 81 SER A N 1
ATOM 625 C CA . SER A 1 81 ? 18.777 -14.460 9.454 1.00 74.38 81 SER A CA 1
ATOM 626 C C . SER A 1 81 ? 19.941 -13.541 9.791 1.00 74.38 81 SER A C 1
ATOM 628 O O . SER A 1 81 ? 20.357 -12.741 8.949 1.00 74.38 81 SER A O 1
ATOM 630 N N . LEU A 1 82 ? 20.465 -13.648 11.010 1.00 76.81 82 LEU A N 1
ATOM 631 C CA . LEU A 1 82 ? 21.749 -13.029 11.314 1.00 76.81 82 LEU A CA 1
ATOM 632 C C . LEU A 1 82 ? 22.793 -13.595 10.335 1.00 76.81 82 LEU A C 1
ATOM 634 O O . LEU A 1 82 ? 22.726 -14.796 10.040 1.00 76.81 82 LEU A O 1
ATOM 638 N N . PRO A 1 83 ? 23.697 -12.755 9.796 1.00 73.25 83 PRO A N 1
ATOM 639 C CA . PRO A 1 83 ? 24.823 -13.254 9.023 1.00 73.25 83 PRO A CA 1
ATOM 640 C C . PRO A 1 83 ? 25.630 -14.200 9.910 1.00 73.25 83 PRO A C 1
ATOM 642 O O . PRO A 1 83 ? 25.793 -13.948 11.108 1.00 73.25 83 PRO A O 1
ATOM 645 N N . ASN A 1 84 ? 26.076 -15.313 9.340 1.00 79.06 84 ASN A N 1
ATOM 646 C CA . ASN A 1 84 ? 26.900 -16.248 10.077 1.00 79.06 84 ASN A CA 1
ATOM 647 C C . ASN A 1 84 ? 28.298 -15.613 10.213 1.00 79.06 84 ASN A C 1
ATOM 649 O O . ASN A 1 84 ? 28.836 -15.160 9.204 1.00 79.06 84 ASN A O 1
ATOM 653 N N . PRO A 1 85 ? 28.900 -15.529 11.413 1.00 73.25 85 PRO A N 1
ATOM 654 C CA . PRO A 1 85 ? 30.221 -14.913 11.587 1.00 73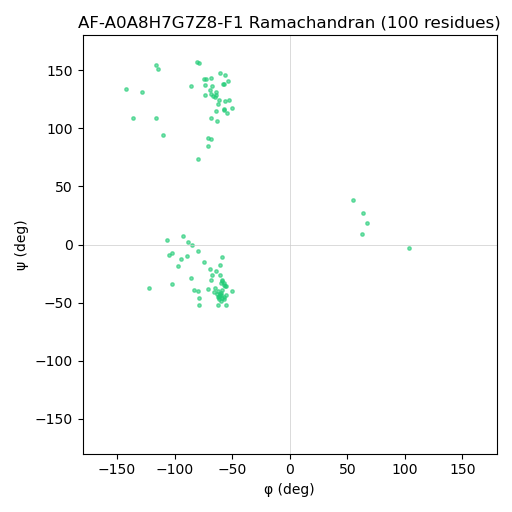.25 85 PRO A CA 1
ATOM 655 C C . PRO A 1 85 ? 31.340 -15.612 10.795 1.00 73.25 85 PRO A C 1
ATOM 657 O O . PRO A 1 85 ? 32.390 -15.029 10.574 1.00 73.25 85 PRO A O 1
ATOM 660 N N . GLU A 1 86 ? 31.126 -16.848 10.340 1.00 75.06 86 GLU A N 1
ATOM 661 C CA . GLU A 1 86 ? 32.051 -17.550 9.439 1.00 75.06 86 GLU A CA 1
ATOM 662 C C . GLU A 1 86 ? 32.026 -17.039 7.985 1.00 75.06 86 GLU A C 1
ATOM 664 O O . GLU A 1 86 ? 32.953 -17.333 7.236 1.00 75.06 86 GLU A O 1
ATOM 669 N N . ASP A 1 87 ? 31.006 -16.265 7.592 1.00 79.62 87 ASP A N 1
ATOM 670 C CA . ASP A 1 87 ? 30.896 -15.648 6.261 1.00 79.62 87 ASP A CA 1
ATOM 671 C C . ASP A 1 87 ? 31.570 -14.258 6.196 1.00 79.62 87 ASP A C 1
ATOM 673 O O . ASP A 1 87 ? 31.483 -13.576 5.169 1.00 79.62 87 ASP A O 1
ATOM 677 N N . GLU A 1 88 ? 32.202 -13.790 7.283 1.00 78.12 88 GLU A N 1
ATOM 678 C CA . GLU A 1 88 ? 32.936 -12.522 7.261 1.00 78.12 88 GLU A CA 1
ATOM 679 C C . GLU A 1 88 ? 34.158 -12.640 6.331 1.00 78.12 88 GLU A C 1
ATOM 681 O O . GLU A 1 88 ? 34.950 -13.576 6.468 1.00 78.12 88 GLU A O 1
ATOM 686 N N . PRO A 1 89 ? 34.330 -11.721 5.362 1.00 76.88 89 PRO A N 1
ATOM 687 C CA . PRO A 1 89 ? 35.485 -11.755 4.480 1.00 76.88 89 PRO A CA 1
ATOM 688 C C . PRO A 1 89 ? 36.761 -11.519 5.293 1.00 76.88 89 PRO A C 1
ATOM 690 O O . PRO A 1 89 ? 36.842 -10.562 6.065 1.00 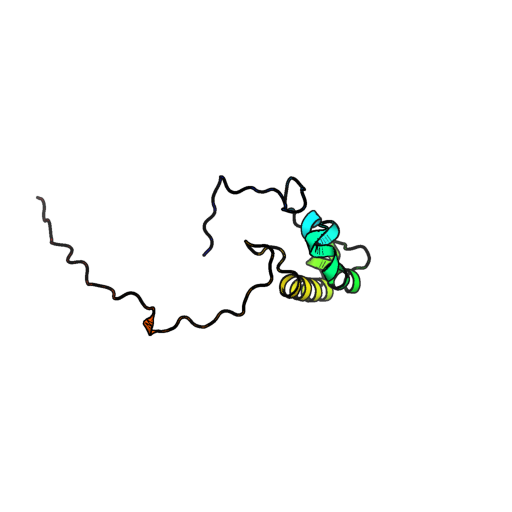76.88 89 PRO A O 1
ATOM 693 N N . ASP A 1 90 ? 37.763 -12.373 5.088 1.00 75.75 90 ASP A N 1
ATOM 694 C CA . ASP A 1 90 ? 39.101 -12.181 5.641 1.00 75.75 90 ASP A CA 1
ATOM 695 C C . ASP A 1 90 ? 39.687 -10.895 5.038 1.00 75.75 90 ASP A C 1
ATOM 697 O O . ASP A 1 90 ? 39.988 -10.824 3.842 1.00 75.75 90 ASP A O 1
ATOM 701 N N . VAL A 1 91 ? 39.748 -9.833 5.846 1.00 71.88 91 VAL A N 1
ATOM 702 C CA . VAL A 1 91 ? 40.411 -8.584 5.470 1.00 71.88 91 VAL A CA 1
ATOM 703 C C . VAL A 1 91 ? 41.908 -8.867 5.458 1.00 71.88 91 VAL A C 1
ATOM 705 O O . VAL A 1 91 ? 42.593 -8.726 6.471 1.00 71.88 91 VAL A O 1
ATOM 708 N N . SER A 1 92 ? 42.423 -9.261 4.294 1.00 64.50 92 SER A N 1
ATOM 709 C CA . SER A 1 92 ? 43.856 -9.241 4.031 1.00 64.50 92 SER A CA 1
ATOM 710 C C . SER A 1 92 ? 44.340 -7.789 4.134 1.00 64.50 92 SER A C 1
ATOM 712 O O . SER A 1 92 ? 43.777 -6.938 3.437 1.00 64.50 92 SER A O 1
ATOM 714 N N . PRO A 1 93 ? 45.341 -7.476 4.973 1.00 61.53 93 PRO A N 1
ATOM 715 C CA . PRO A 1 93 ? 45.950 -6.153 4.990 1.00 61.53 93 PRO A CA 1
ATOM 716 C C . PRO A 1 93 ? 46.483 -5.831 3.591 1.00 61.53 93 PRO A C 1
ATOM 718 O O . PRO A 1 93 ? 47.344 -6.542 3.078 1.00 61.53 93 PRO A O 1
ATOM 721 N N . ASP A 1 94 ? 45.917 -4.807 2.960 1.00 58.12 94 ASP A N 1
ATOM 722 C CA . ASP A 1 94 ? 46.424 -4.239 1.715 1.00 58.12 94 ASP A CA 1
ATOM 723 C C . ASP A 1 94 ? 47.762 -3.565 2.047 1.00 58.12 94 ASP A C 1
ATOM 725 O O . ASP A 1 94 ? 47.798 -2.579 2.788 1.00 58.12 94 ASP A O 1
ATOM 729 N N . GLU A 1 95 ? 48.871 -4.152 1.591 1.00 56.78 95 GLU A N 1
ATOM 730 C CA . GLU A 1 95 ? 50.182 -3.508 1.643 1.00 56.78 95 GLU A CA 1
ATOM 731 C C . GLU A 1 95 ? 50.173 -2.379 0.610 1.00 56.78 95 GLU A C 1
ATOM 733 O O . GLU A 1 95 ? 50.566 -2.559 -0.541 1.00 56.78 95 GLU A O 1
ATOM 738 N N . SER A 1 96 ? 49.673 -1.210 1.009 1.00 54.66 96 SER A N 1
ATOM 739 C CA . SER A 1 96 ? 49.942 0.025 0.287 1.00 54.66 96 SER A CA 1
ATOM 740 C C . SER A 1 96 ? 51.423 0.345 0.479 1.00 54.66 96 SER A C 1
ATOM 742 O O . SER A 1 96 ? 51.805 0.951 1.482 1.00 54.66 96 SER A O 1
ATOM 744 N N . GLU A 1 97 ? 52.254 -0.144 -0.440 1.00 53.75 97 GLU A N 1
ATOM 745 C CA . GLU A 1 97 ? 53.640 0.283 -0.586 1.00 53.75 97 GLU A CA 1
ATOM 746 C C . GLU A 1 97 ? 53.660 1.809 -0.789 1.00 53.75 97 GLU A C 1
ATOM 748 O O . GLU A 1 97 ? 52.977 2.347 -1.664 1.00 53.75 97 GLU A O 1
ATOM 753 N N . ASP A 1 98 ? 54.401 2.496 0.083 1.00 53.88 98 ASP A N 1
ATOM 754 C CA . ASP A 1 98 ? 54.801 3.892 -0.055 1.00 53.88 98 ASP A CA 1
ATOM 755 C C . ASP A 1 98 ? 55.416 4.132 -1.446 1.00 53.88 98 ASP A C 1
ATOM 757 O O . ASP A 1 98 ? 56.486 3.606 -1.750 1.00 53.88 98 ASP A O 1
ATOM 761 N N . GLU A 1 99 ? 54.799 4.988 -2.259 1.00 52.72 99 GLU A N 1
ATOM 762 C CA . GLU A 1 99 ? 55.531 5.754 -3.270 1.00 52.72 99 GLU A CA 1
ATOM 763 C C . GLU A 1 99 ? 55.534 7.228 -2.835 1.00 52.72 99 GLU A C 1
ATOM 765 O O . GLU A 1 99 ? 54.584 7.984 -3.057 1.00 52.72 99 GLU A O 1
ATOM 770 N N . GLU A 1 100 ? 56.611 7.608 -2.134 1.00 63.09 100 GLU A N 1
ATOM 771 C CA . GLU A 1 100 ? 57.094 8.988 -2.068 1.00 63.09 100 GLU A CA 1
ATOM 772 C C . GLU A 1 100 ? 57.483 9.416 -3.491 1.00 63.09 100 GLU A C 1
ATOM 774 O O . GLU A 1 100 ? 58.367 8.805 -4.088 1.00 63.09 100 GLU A O 1
ATOM 779 N N . ASP A 1 101 ? 56.871 10.476 -4.019 1.00 54.12 101 ASP A N 1
ATOM 780 C CA . ASP A 1 101 ? 57.389 11.173 -5.199 1.00 54.12 101 ASP A CA 1
ATOM 781 C C . ASP A 1 101 ? 57.490 12.682 -4.907 1.00 54.12 101 ASP A C 1
ATOM 783 O O . ASP A 1 101 ? 56.574 13.288 -4.338 1.00 54.12 101 ASP A O 1
ATOM 787 N N . GLU A 1 102 ? 58.669 13.216 -5.241 1.00 53.91 102 GLU A N 1
ATOM 788 C CA . GLU A 1 102 ? 59.300 14.491 -4.840 1.00 53.91 102 GLU A CA 1
ATOM 789 C C . GLU A 1 102 ? 58.620 15.787 -5.329 1.00 53.91 102 GLU A C 1
ATOM 791 O O . GLU A 1 102 ? 58.061 15.830 -6.451 1.00 53.91 102 GLU A O 1
#

Sequence (102 aa):
MPQFVPDENVDCPCGEALQTREHILCDCPRYQPHRHILSDASRDLSLPEILGTKKGIEALNEFLEKSGAFTKTGTPRTTPSLPNPEDEPDVSPDESEDEEDE

Solvent-accessible surface area (backbone atoms only — not comparable to full-atom values): 6578 Å² total; per-residue (Å²): 130,91,78,90,56,91,87,58,80,59,46,31,96,83,74,45,77,57,70,41,73,62,41,58,68,69,64,36,71,87,42,50,90,46,39,60,46,41,34,73,56,26,78,83,54,43,61,68,48,34,73,68,33,72,62,14,44,52,25,46,51,54,34,36,58,71,43,5,60,93,40,99,85,49,46,48,77,75,80,82,71,79,81,58,80,86,73,60,77,84,80,71,82,78,82,77,74,85,78,89,78,135

Foldseek 3Di:
DDDDDPPPQQADPQGRRHDDPCCLQPPPPLLVVLNVLQCVQPVNSDPCRLVVDPSSVVSVVVSCQCQVPPPPVRHHDDDDDDPDPVPDDDPDPDPPDDDDDD

pLDDT: mean 86.34, std 13.62, range [48.03, 98.38]

Radius of gyration: 21.62 Å; Cα contacts (8 Å, |Δi|>4): 88; chains: 1; bounding box: 73×32×30 Å

Mean predicted aligned error: 10.48 Å